Protein AF-A0A7Y1TLQ3-F1 (afdb_monomer_lite)

Structure (mmCIF, N/CA/C/O backbone):
data_AF-A0A7Y1TLQ3-F1
#
_entry.id   AF-A0A7Y1TLQ3-F1
#
loop_
_atom_site.group_PDB
_atom_site.id
_atom_site.type_symbol
_atom_site.label_atom_id
_atom_site.label_alt_id
_atom_site.label_comp_id
_atom_site.label_asym_id
_atom_site.label_entity_id
_atom_site.label_seq_id
_atom_site.pdbx_PDB_ins_code
_atom_site.Cartn_x
_atom_site.Cartn_y
_atom_site.Cartn_z
_atom_site.occupancy
_atom_site.B_iso_or_equiv
_atom_site.auth_seq_id
_atom_site.auth_comp_id
_atom_site.auth_asym_id
_atom_site.auth_atom_id
_atom_site.pdbx_PDB_model_num
ATOM 1 N N . VAL A 1 1 ? -4.484 9.899 1.818 1.00 68.38 1 VAL A N 1
ATOM 2 C CA . VAL A 1 1 ? -4.545 8.449 1.494 1.00 68.38 1 VAL A CA 1
ATOM 3 C C . VAL A 1 1 ? -5.995 8.052 1.314 1.00 68.38 1 VAL A C 1
ATOM 5 O O . VAL A 1 1 ? -6.793 8.343 2.186 1.00 68.38 1 VAL A O 1
ATOM 8 N N . TYR A 1 2 ? -6.352 7.409 0.211 1.00 75.75 2 TYR A N 1
ATOM 9 C CA . TYR A 1 2 ? -7.720 6.937 -0.015 1.00 75.75 2 TYR A CA 1
ATOM 10 C C . TYR A 1 2 ? -7.682 5.437 -0.271 1.00 75.75 2 TYR A C 1
ATOM 12 O O . TYR A 1 2 ? -6.856 4.992 -1.067 1.00 75.75 2 TYR A O 1
ATOM 20 N N . VAL A 1 3 ? -8.547 4.684 0.408 1.00 78.56 3 VAL A N 1
ATOM 21 C CA . VAL A 1 3 ? -8.718 3.237 0.231 1.00 78.56 3 VAL A CA 1
ATOM 22 C C . VAL A 1 3 ? -10.202 2.970 0.041 1.00 78.56 3 VAL A C 1
ATOM 24 O O . VAL A 1 3 ? -11.015 3.425 0.843 1.00 78.56 3 VAL A O 1
ATOM 27 N N . GLU A 1 4 ? -10.553 2.257 -1.020 1.00 82.94 4 GLU A N 1
ATOM 28 C CA . GLU A 1 4 ? -11.939 2.017 -1.409 1.00 82.94 4 GLU A CA 1
ATOM 29 C C . GLU A 1 4 ? -12.093 0.630 -2.038 1.00 82.94 4 GLU A C 1
ATOM 31 O O . GLU A 1 4 ? -11.136 0.064 -2.569 1.00 82.94 4 GLU A O 1
ATOM 36 N N . PHE A 1 5 ? -13.296 0.064 -1.958 1.00 80.38 5 PHE A N 1
ATOM 37 C CA . PHE A 1 5 ? -13.626 -1.196 -2.613 1.00 80.38 5 PHE A CA 1
ATOM 38 C C . PHE A 1 5 ? -14.416 -0.903 -3.890 1.00 80.38 5 PHE A C 1
ATOM 40 O O . PHE A 1 5 ? -15.557 -0.453 -3.820 1.00 80.38 5 PHE A O 1
ATOM 47 N N . ILE A 1 6 ? -13.800 -1.136 -5.048 1.00 84.75 6 ILE A N 1
ATOM 48 C CA . ILE A 1 6 ? -14.340 -0.795 -6.370 1.00 84.75 6 ILE A CA 1
ATOM 49 C C . ILE A 1 6 ? -14.402 -2.081 -7.200 1.00 84.75 6 ILE A C 1
ATOM 51 O O . ILE A 1 6 ? -13.398 -2.783 -7.331 1.00 84.75 6 ILE A O 1
ATOM 55 N N . ASP A 1 7 ? -15.585 -2.416 -7.723 1.00 85.44 7 ASP A N 1
ATOM 56 C CA . ASP A 1 7 ? -15.833 -3.575 -8.600 1.00 85.44 7 ASP A CA 1
ATOM 57 C C . ASP A 1 7 ? -15.253 -4.914 -8.100 1.00 85.44 7 ASP A C 1
ATOM 59 O O . ASP A 1 7 ? -14.707 -5.709 -8.861 1.00 85.44 7 ASP A O 1
ATOM 6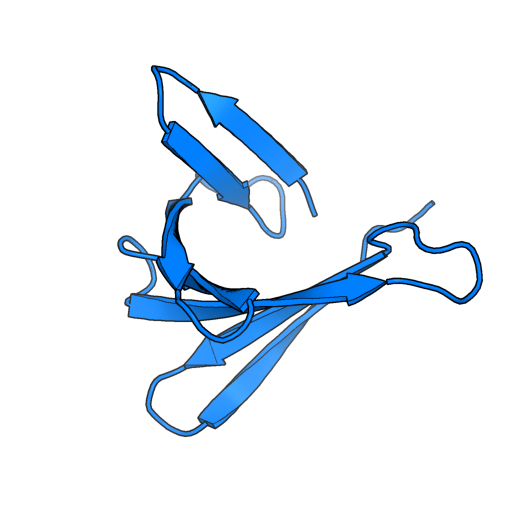3 N N . GLY A 1 8 ? -15.361 -5.184 -6.795 1.00 84.75 8 GLY A N 1
ATOM 64 C CA . GLY A 1 8 ? -14.870 -6.437 -6.206 1.00 84.75 8 GLY A CA 1
ATOM 65 C C . GLY A 1 8 ? -13.384 -6.431 -5.835 1.00 84.75 8 GLY A C 1
ATOM 66 O O . GLY A 1 8 ? -12.876 -7.452 -5.373 1.00 84.75 8 GLY A O 1
ATOM 67 N N . SER A 1 9 ? -12.693 -5.302 -6.005 1.00 79.50 9 SER A N 1
ATOM 68 C CA . SER A 1 9 ? -11.262 -5.149 -5.730 1.00 79.50 9 SER A CA 1
ATOM 69 C C . SER A 1 9 ? -10.996 -4.057 -4.695 1.00 79.50 9 SER A C 1
ATOM 71 O O . SER A 1 9 ? -11.660 -3.020 -4.679 1.00 79.50 9 SER A O 1
ATOM 73 N N . MET A 1 10 ? -10.001 -4.273 -3.830 1.00 85.00 10 MET A N 1
ATOM 74 C CA . MET A 1 10 ? -9.489 -3.206 -2.972 1.00 85.00 10 MET A CA 1
ATOM 75 C C . MET A 1 10 ? -8.562 -2.318 -3.795 1.00 85.00 10 MET A C 1
ATOM 77 O O . MET A 1 10 ? -7.626 -2.811 -4.423 1.00 85.00 10 MET A O 1
ATOM 81 N N . GLN A 1 11 ? -8.807 -1.012 -3.777 1.00 83.06 11 GLN A N 1
ATOM 82 C CA . GLN A 1 11 ? -7.986 -0.043 -4.484 1.00 83.06 11 GLN A CA 1
ATOM 83 C C . GLN A 1 11 ? -7.537 1.085 -3.560 1.00 83.06 11 GLN A C 1
ATOM 85 O O . GLN A 1 11 ? -8.249 1.462 -2.629 1.00 83.06 11 GLN A O 1
ATOM 90 N N . ALA A 1 12 ? -6.356 1.647 -3.824 1.00 82.00 12 ALA A N 1
ATOM 91 C CA . ALA A 1 12 ? -5.848 2.786 -3.066 1.00 82.00 12 ALA A CA 1
ATOM 92 C C . ALA A 1 12 ? -5.124 3.821 -3.929 1.00 82.00 12 ALA A C 1
ATOM 94 O O . ALA A 1 12 ? -4.579 3.505 -4.988 1.00 82.00 12 ALA A O 1
ATOM 95 N N . ARG A 1 13 ? -5.080 5.060 -3.433 1.00 78.00 13 ARG A N 1
ATOM 96 C CA . ARG A 1 13 ? -4.269 6.153 -3.987 1.00 78.00 13 ARG A CA 1
ATOM 97 C C . ARG A 1 13 ? -3.690 7.036 -2.885 1.00 78.00 13 ARG A C 1
ATOM 99 O O . ARG A 1 13 ? -4.306 7.258 -1.838 1.00 78.00 13 ARG A O 1
ATOM 106 N N . ALA A 1 14 ? -2.483 7.547 -3.116 1.00 67.31 14 ALA A N 1
ATOM 107 C CA . ALA A 1 14 ? -1.795 8.417 -2.161 1.00 67.31 14 ALA A CA 1
ATOM 108 C C . ALA A 1 14 ? -2.316 9.864 -2.194 1.00 67.31 14 ALA A C 1
ATOM 110 O O . ALA A 1 14 ? -2.345 10.525 -1.160 1.00 67.31 14 ALA A O 1
ATOM 111 N N . ASN A 1 15 ? -2.760 10.322 -3.363 1.00 68.88 15 ASN A N 1
ATOM 112 C CA . ASN A 1 15 ? -3.181 11.688 -3.673 1.00 68.88 15 ASN A CA 1
ATOM 113 C C . ASN A 1 15 ? -4.370 11.664 -4.657 1.00 68.88 15 ASN A C 1
ATOM 115 O O . ASN A 1 15 ? -5.009 10.628 -4.818 1.00 68.88 15 ASN A O 1
ATOM 119 N N . GLU A 1 16 ? -4.655 12.776 -5.342 1.00 65.31 16 GLU A N 1
ATOM 120 C CA . GLU A 1 16 ? -5.704 12.868 -6.376 1.00 65.31 16 GLU A CA 1
ATOM 121 C C . GLU A 1 16 ? -5.409 12.068 -7.662 1.00 65.31 16 GLU A C 1
ATOM 123 O O . GLU A 1 16 ? -6.185 12.120 -8.614 1.00 65.31 16 GLU A O 1
ATOM 128 N N . GLY A 1 17 ? -4.313 11.305 -7.697 1.00 70.62 17 GLY A N 1
ATOM 129 C CA . GLY A 1 17 ? -3.960 10.427 -8.806 1.00 70.62 17 GLY A CA 1
ATOM 130 C C . GLY A 1 17 ? -4.920 9.248 -9.002 1.00 70.62 17 GLY A C 1
ATOM 131 O O . GLY A 1 17 ? -5.973 9.131 -8.368 1.00 70.62 17 GLY A O 1
ATOM 132 N N . GLY A 1 18 ? -4.540 8.357 -9.918 1.00 76.69 18 GLY A N 1
ATOM 133 C CA . GLY A 1 18 ? -5.302 7.147 -10.220 1.00 76.69 18 GLY A CA 1
ATOM 134 C C . GLY A 1 18 ? -5.282 6.135 -9.074 1.00 76.69 18 GLY A C 1
ATOM 135 O O . GLY A 1 18 ? -4.292 6.013 -8.349 1.00 76.69 18 GLY A O 1
ATOM 136 N N . TYR A 1 19 ? -6.376 5.390 -8.933 1.00 79.94 19 TYR A N 1
ATOM 137 C CA . TYR A 1 19 ? -6.442 4.248 -8.029 1.00 79.94 19 TYR A CA 1
ATOM 138 C C . TYR A 1 19 ? -5.568 3.094 -8.539 1.00 79.94 19 TYR A C 1
ATOM 140 O O . TYR A 1 19 ? -5.436 2.869 -9.743 1.00 79.94 19 TYR A O 1
ATOM 148 N N . SER A 1 20 ? -4.949 2.373 -7.607 1.00 82.81 20 SER A N 1
ATOM 149 C CA . SER A 1 20 ? -4.190 1.153 -7.879 1.00 82.81 20 SER A CA 1
ATOM 150 C C . SER A 1 20 ? -4.863 -0.043 -7.226 1.00 82.81 20 SER A C 1
ATOM 152 O O . SER A 1 20 ? -5.173 0.015 -6.036 1.00 82.81 20 SER A O 1
ATOM 154 N N . GLU A 1 21 ? -5.034 -1.127 -7.981 1.00 86.75 21 GLU A N 1
ATOM 155 C CA . GLU A 1 21 ? -5.502 -2.408 -7.447 1.00 86.75 21 GLU A CA 1
ATOM 156 C C . GLU A 1 21 ? -4.480 -2.970 -6.451 1.00 86.75 21 GLU A C 1
ATOM 158 O O . GLU A 1 21 ? -3.283 -3.064 -6.752 1.00 86.75 21 GLU A O 1
ATOM 163 N N . LEU A 1 22 ? -4.971 -3.353 -5.273 1.00 90.25 22 LEU A N 1
ATOM 164 C CA . LEU A 1 22 ? -4.192 -3.928 -4.189 1.00 90.25 22 LEU A CA 1
ATOM 165 C C . LEU A 1 22 ? -4.504 -5.412 -4.021 1.00 90.25 22 LEU A C 1
ATOM 167 O O . LEU A 1 22 ? -5.648 -5.807 -3.801 1.00 90.25 22 LEU A O 1
ATOM 171 N N . VAL A 1 23 ? -3.455 -6.230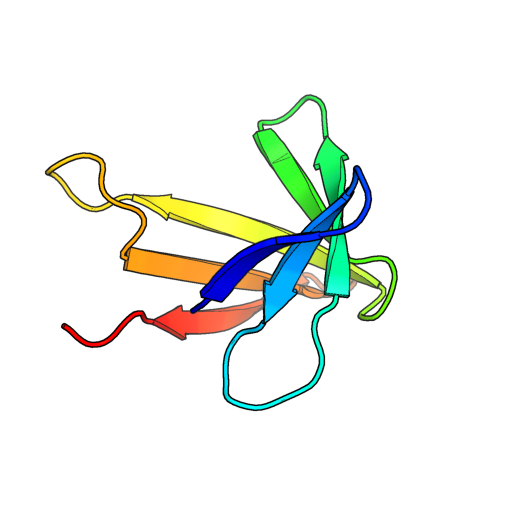 -4.045 1.00 91.25 23 VAL A N 1
ATOM 172 C CA . VAL A 1 23 ? -3.531 -7.658 -3.731 1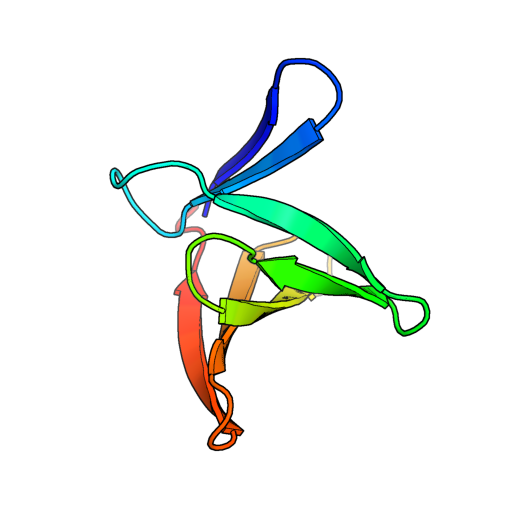.00 91.25 23 VAL A CA 1
ATOM 173 C C . VAL A 1 23 ? -3.054 -7.870 -2.294 1.00 91.25 23 VAL A C 1
ATOM 175 O O . VAL A 1 23 ? -1.912 -7.511 -2.004 1.00 91.25 23 VAL A O 1
ATOM 178 N N . PRO A 1 24 ? -3.872 -8.428 -1.386 1.00 92.31 24 PRO A N 1
ATOM 179 C CA . PRO A 1 24 ? -3.430 -8.724 -0.027 1.00 92.31 24 PRO A CA 1
ATOM 180 C C . PRO A 1 24 ? -2.370 -9.832 -0.026 1.00 92.31 24 PRO A C 1
ATOM 182 O O . PRO A 1 24 ? -2.459 -10.791 -0.794 1.00 92.31 24 PRO A O 1
ATOM 185 N N . LEU A 1 25 ? -1.380 -9.702 0.853 1.00 92.50 25 LEU A N 1
ATOM 186 C CA . LEU A 1 25 ? -0.336 -10.693 1.100 1.00 92.50 25 LEU A CA 1
ATOM 187 C C . LEU A 1 25 ? -0.537 -11.345 2.475 1.00 92.50 25 LEU A C 1
ATOM 189 O O . LEU A 1 25 ? -1.186 -10.785 3.359 1.00 92.50 25 LEU A O 1
ATOM 193 N N . GLU A 1 26 ? 0.042 -12.530 2.670 1.00 92.38 26 GLU A N 1
ATOM 194 C CA . GLU A 1 26 ? -0.095 -13.301 3.919 1.00 92.38 26 GLU A CA 1
ATOM 195 C C . GLU A 1 26 ? 0.516 -12.598 5.142 1.00 92.38 26 GLU A C 1
ATOM 197 O O . GLU A 1 26 ? 0.091 -12.830 6.271 1.00 92.38 26 GLU A O 1
ATOM 202 N N . ASP A 1 27 ? 1.488 -11.710 4.924 1.00 89.62 27 ASP A N 1
ATOM 203 C CA . ASP A 1 27 ? 2.175 -10.952 5.974 1.00 89.62 27 ASP A CA 1
ATOM 204 C C . ASP A 1 27 ? 1.443 -9.661 6.389 1.00 89.62 27 ASP A C 1
ATOM 206 O O . ASP A 1 27 ? 1.963 -8.877 7.185 1.00 89.62 27 ASP A O 1
ATOM 210 N N . GLY A 1 28 ? 0.238 -9.430 5.858 1.00 87.25 28 GLY A N 1
ATOM 211 C CA . GLY A 1 28 ? -0.589 -8.262 6.156 1.00 87.25 28 GLY A CA 1
ATOM 212 C C . GLY A 1 28 ? -0.265 -7.016 5.326 1.00 87.25 28 GLY A C 1
ATOM 213 O O . GLY A 1 28 ? -0.954 -6.004 5.476 1.00 87.25 28 GLY A O 1
ATOM 214 N N . ARG A 1 29 ? 0.737 -7.071 4.439 1.00 91.62 29 ARG A N 1
ATOM 215 C CA . ARG A 1 29 ? 0.980 -6.029 3.429 1.00 91.62 29 ARG A CA 1
ATOM 216 C C . ARG A 1 29 ? 0.090 -6.240 2.207 1.00 91.62 29 ARG A C 1
ATOM 218 O O . ARG A 1 29 ? -0.584 -7.258 2.059 1.00 91.62 29 ARG A O 1
ATOM 225 N N . PHE A 1 30 ? 0.121 -5.276 1.297 1.00 92.62 30 PHE A N 1
ATOM 226 C CA . PHE A 1 30 ? -0.512 -5.381 -0.012 1.00 92.62 30 PHE A CA 1
ATOM 227 C C . PHE A 1 30 ? 0.524 -5.212 -1.120 1.00 92.62 30 PHE A C 1
ATOM 229 O O . PHE A 1 30 ? 1.557 -4.577 -0.928 1.00 92.62 30 PHE A O 1
ATOM 236 N N . PHE A 1 31 ? 0.239 -5.744 -2.300 1.00 92.19 31 PHE A N 1
ATOM 237 C CA . PHE A 1 31 ? 0.999 -5.487 -3.515 1.00 92.19 31 PHE A CA 1
ATOM 238 C C . PHE A 1 31 ? 0.161 -4.651 -4.484 1.00 92.19 31 PHE A C 1
ATOM 240 O O . PHE A 1 31 ? -0.944 -5.048 -4.854 1.00 92.19 31 PHE A O 1
ATOM 247 N N . SER A 1 32 ? 0.691 -3.501 -4.903 1.00 88.94 32 SER A N 1
ATOM 248 C CA . SER A 1 32 ? 0.104 -2.676 -5.957 1.00 88.94 32 SER A CA 1
ATOM 249 C C . SER A 1 32 ? 0.541 -3.196 -7.320 1.00 88.94 32 SER A C 1
ATOM 251 O O . SER A 1 32 ? 1.721 -3.120 -7.670 1.00 88.94 32 SER A O 1
ATOM 253 N N . ARG A 1 33 ? -0.414 -3.680 -8.120 1.00 85.88 33 ARG A N 1
ATOM 254 C CA . ARG A 1 33 ? -0.137 -4.140 -9.493 1.00 85.88 33 ARG A CA 1
ATOM 255 C C . ARG A 1 33 ? 0.232 -3.000 -10.432 1.00 85.88 33 ARG A C 1
ATOM 257 O O . ARG A 1 33 ? 1.003 -3.201 -11.363 1.00 85.88 33 ARG A O 1
ATOM 264 N N . THR A 1 34 ? -0.309 -1.812 -10.181 1.00 84.88 34 THR A N 1
ATOM 265 C CA . THR A 1 34 ? -0.069 -0.634 -11.015 1.00 84.88 34 THR A CA 1
ATOM 266 C C . THR A 1 34 ? 1.324 -0.061 -10.781 1.00 84.88 34 THR A C 1
ATOM 268 O O . THR A 1 34 ? 2.018 0.257 -11.743 1.00 84.88 34 THR A O 1
ATOM 271 N N . LEU A 1 35 ? 1.748 0.072 -9.517 1.00 82.88 35 LEU A N 1
ATOM 272 C CA . LEU A 1 35 ? 3.049 0.671 -9.194 1.00 82.88 35 LEU A CA 1
ATOM 273 C C . LEU A 1 35 ? 4.171 -0.357 -9.016 1.00 82.88 35 LEU A C 1
ATOM 275 O O . LEU A 1 35 ? 5.313 0.043 -8.810 1.00 82.88 35 LEU A O 1
ATOM 279 N N . TYR A 1 36 ? 3.861 -1.656 -9.087 1.00 86.88 36 TYR A N 1
ATOM 280 C CA . TYR A 1 36 ? 4.806 -2.747 -8.826 1.00 86.88 36 TYR A CA 1
ATOM 281 C C . TYR A 1 36 ? 5.573 -2.540 -7.510 1.00 86.88 36 TYR A C 1
ATOM 283 O O . TYR A 1 36 ? 6.800 -2.631 -7.458 1.00 86.88 36 TYR A O 1
ATOM 291 N N . ALA A 1 37 ? 4.827 -2.216 -6.453 1.00 89.50 37 ALA A N 1
ATOM 292 C CA . ALA A 1 37 ? 5.348 -1.834 -5.144 1.00 89.50 37 ALA A CA 1
ATOM 293 C C . ALA A 1 37 ? 4.523 -2.468 -4.019 1.00 89.50 37 ALA A C 1
ATOM 295 O O . ALA A 1 37 ? 3.331 -2.744 -4.186 1.00 89.50 37 ALA A O 1
ATOM 296 N N . TYR A 1 38 ? 5.147 -2.662 -2.859 1.00 92.62 38 TYR A N 1
ATOM 297 C CA . TYR A 1 38 ? 4.456 -3.106 -1.652 1.00 92.62 38 TYR A CA 1
ATOM 298 C C . TYR A 1 38 ? 3.834 -1.918 -0.927 1.00 92.62 38 TYR A C 1
ATOM 300 O O . TYR A 1 38 ? 4.421 -0.838 -0.878 1.00 92.62 38 TYR A O 1
ATOM 308 N N . ILE A 1 39 ? 2.666 -2.136 -0.335 1.00 91.44 39 ILE A N 1
ATOM 309 C CA . ILE A 1 39 ? 1.922 -1.155 0.445 1.00 91.44 39 ILE A CA 1
ATOM 310 C C . ILE A 1 39 ? 1.786 -1.664 1.867 1.00 91.44 39 ILE A C 1
ATOM 312 O O . ILE A 1 39 ? 1.305 -2.774 2.100 1.00 91.44 39 ILE A O 1
ATOM 316 N N . ASP A 1 40 ? 2.195 -0.833 2.814 1.00 92.56 40 ASP A N 1
ATOM 317 C CA . ASP A 1 40 ? 2.071 -1.099 4.240 1.00 92.56 40 ASP A CA 1
ATOM 318 C C . ASP A 1 40 ? 1.266 0.034 4.885 1.00 92.56 40 ASP A C 1
ATOM 320 O O . ASP A 1 40 ? 1.675 1.200 4.884 1.00 92.56 40 ASP A O 1
ATOM 324 N N . PHE A 1 41 ? 0.078 -0.308 5.379 1.00 89.62 41 PHE A N 1
ATOM 325 C CA . PHE A 1 41 ? -0.802 0.628 6.064 1.00 89.62 41 PHE A CA 1
ATOM 326 C C . PHE A 1 41 ? -0.446 0.668 7.545 1.00 89.62 41 PHE A C 1
ATOM 328 O O . PHE A 1 41 ? -0.605 -0.317 8.270 1.00 89.62 41 PHE A O 1
ATOM 335 N N . LYS A 1 42 ? 0.005 1.831 8.007 1.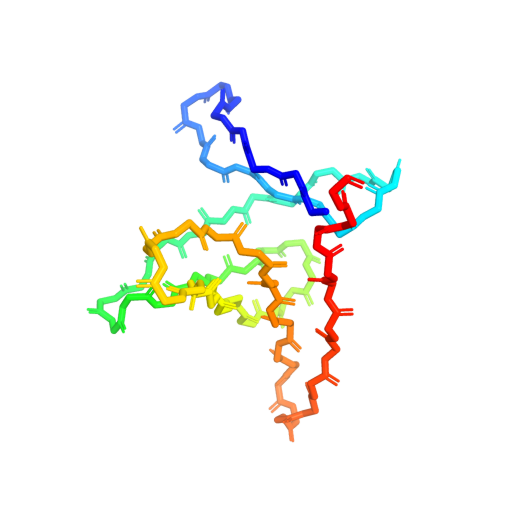00 89.81 42 LYS A N 1
ATOM 336 C CA . LYS A 1 42 ? 0.298 2.079 9.414 1.00 89.81 42 LYS A CA 1
ATOM 337 C C . LYS A 1 42 ? -0.911 2.695 10.093 1.00 89.81 42 LYS A C 1
ATOM 339 O O . LYS A 1 42 ? -1.640 3.491 9.504 1.00 89.81 42 LYS A O 1
ATOM 344 N N . LYS A 1 43 ? -1.124 2.242 11.323 1.00 87.50 43 LYS A N 1
ATOM 345 C CA . LYS A 1 43 ? -2.199 2.691 12.194 1.00 87.50 43 LYS A CA 1
ATOM 346 C C . LYS A 1 43 ? -1.622 3.582 13.285 1.00 87.50 43 LYS A C 1
ATOM 348 O O . LYS A 1 43 ? -0.533 3.290 13.781 1.00 87.50 43 LYS A O 1
ATOM 353 N N . ASP A 1 44 ? -2.374 4.603 13.670 1.00 86.81 44 ASP A N 1
ATOM 354 C CA . ASP A 1 44 ? -2.095 5.410 14.851 1.00 86.81 44 ASP A CA 1
ATOM 355 C C . ASP A 1 44 ? -2.380 4.630 16.150 1.00 86.81 44 ASP A C 1
ATOM 357 O O . ASP A 1 44 ? -2.841 3.483 16.138 1.00 86.81 44 ASP A O 1
ATOM 361 N N . GLU A 1 45 ? -2.124 5.262 17.299 1.00 89.75 45 GLU A N 1
ATOM 362 C CA . GLU A 1 45 ? -2.378 4.678 18.626 1.00 89.75 45 GLU A CA 1
ATOM 363 C C . GLU A 1 45 ? -3.860 4.330 18.865 1.00 89.75 45 GLU A C 1
ATOM 365 O O . GLU A 1 45 ? -4.172 3.498 19.715 1.00 89.75 45 GLU A O 1
ATOM 370 N N . SER A 1 46 ? -4.778 4.933 18.103 1.00 87.56 46 SER A N 1
ATOM 371 C CA . SER A 1 46 ? -6.217 4.649 18.154 1.00 87.56 46 SER A CA 1
ATOM 372 C C . SER A 1 46 ? -6.631 3.511 17.209 1.00 87.56 46 SER A C 1
ATOM 374 O O . SER A 1 46 ? -7.800 3.127 17.179 1.00 87.56 46 SER A O 1
ATOM 376 N N . GLY A 1 47 ? -5.690 2.949 16.441 1.00 84.44 47 GLY A N 1
ATOM 377 C CA . GLY A 1 47 ? -5.930 1.875 15.480 1.00 84.44 47 GLY A CA 1
ATOM 378 C C . GLY A 1 47 ? -6.433 2.350 14.112 1.00 84.44 47 GLY A C 1
ATOM 379 O O . GLY A 1 47 ? -6.788 1.510 13.278 1.00 84.44 47 GLY A O 1
ATOM 380 N N . PHE A 1 48 ? -6.461 3.661 13.863 1.00 85.06 48 PHE A N 1
ATOM 381 C CA . PHE A 1 48 ? -6.910 4.248 12.605 1.00 85.06 48 PHE A CA 1
ATOM 382 C C . PHE A 1 48 ? -5.753 4.337 11.603 1.00 85.06 48 PHE A C 1
ATOM 384 O O . PHE A 1 48 ? -4.646 4.703 11.978 1.00 85.06 48 PHE A O 1
ATOM 391 N N . ILE A 1 49 ? -5.992 4.005 10.328 1.00 84.38 49 ILE A N 1
ATOM 392 C CA . ILE A 1 49 ? -4.956 4.087 9.285 1.00 84.38 49 ILE A CA 1
ATOM 393 C C . ILE A 1 49 ? -4.703 5.556 8.939 1.00 84.38 49 ILE A C 1
ATOM 395 O O . ILE A 1 49 ? -5.473 6.165 8.199 1.00 84.38 49 ILE A O 1
ATOM 399 N N . ASP A 1 50 ? -3.611 6.115 9.448 1.00 85.19 50 ASP A N 1
ATOM 400 C CA . ASP A 1 50 ? -3.208 7.504 9.222 1.00 85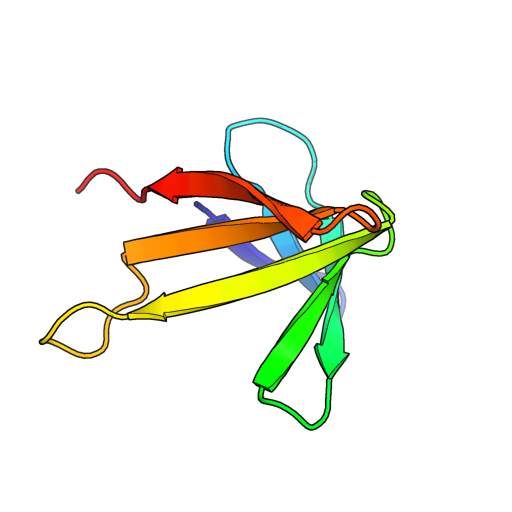.19 50 ASP A CA 1
ATOM 401 C C . ASP A 1 50 ? -2.041 7.634 8.231 1.00 85.19 50 ASP A C 1
ATOM 403 O O . ASP A 1 50 ? -1.780 8.720 7.709 1.00 85.19 50 ASP A O 1
ATOM 407 N N . LYS A 1 51 ? -1.357 6.527 7.918 1.00 85.44 51 LYS A N 1
ATOM 408 C CA . LYS A 1 51 ? -0.203 6.517 7.019 1.00 85.44 51 LYS A CA 1
ATOM 409 C C . LYS A 1 51 ? -0.199 5.296 6.103 1.00 85.44 51 LYS A C 1
ATOM 411 O O . LYS A 1 51 ? -0.492 4.171 6.500 1.00 85.44 51 LYS A O 1
ATOM 416 N N . MET A 1 52 ? 0.193 5.523 4.856 1.00 88.69 52 MET A N 1
ATOM 417 C CA . MET A 1 52 ? 0.446 4.500 3.847 1.00 88.69 52 MET A CA 1
ATOM 418 C C . MET A 1 52 ? 1.899 4.596 3.388 1.00 88.69 52 MET A C 1
ATOM 420 O O . MET A 1 52 ? 2.343 5.658 2.956 1.00 88.69 52 MET A O 1
ATOM 424 N N . LEU A 1 53 ? 2.628 3.485 3.458 1.00 90.56 53 LEU A N 1
ATOM 425 C CA . LEU A 1 53 ? 3.998 3.373 2.969 1.00 90.56 53 LEU A CA 1
ATOM 426 C C . LEU A 1 53 ? 4.012 2.622 1.642 1.00 90.56 53 LEU A C 1
ATOM 428 O O . LEU A 1 53 ? 3.564 1.481 1.582 1.00 90.56 53 LEU A O 1
ATOM 432 N N . TRP A 1 54 ? 4.567 3.240 0.606 1.00 89.19 54 TRP A N 1
ATOM 433 C CA . TRP A 1 54 ? 4.914 2.574 -0.646 1.00 89.19 54 TRP A CA 1
ATOM 434 C C . TRP A 1 54 ? 6.365 2.142 -0.577 1.00 89.19 54 TRP A C 1
ATOM 436 O O . TRP A 1 54 ? 7.232 2.982 -0.362 1.00 89.19 54 TRP A O 1
ATOM 446 N N . ILE A 1 55 ? 6.632 0.861 -0.779 1.00 91.62 55 ILE A N 1
ATOM 447 C CA . ILE A 1 55 ? 7.971 0.284 -0.731 1.00 91.62 55 ILE A CA 1
ATOM 448 C C . ILE A 1 55 ? 8.266 -0.273 -2.119 1.00 91.62 55 ILE A C 1
ATOM 450 O O . ILE A 1 55 ? 7.626 -1.234 -2.556 1.00 91.62 55 ILE A O 1
ATOM 454 N N . ASN A 1 56 ? 9.191 0.358 -2.839 1.00 88.19 56 ASN A N 1
ATOM 455 C CA . ASN A 1 56 ? 9.578 -0.115 -4.165 1.00 88.19 56 ASN A CA 1
ATOM 456 C C . ASN A 1 56 ? 10.452 -1.386 -4.065 1.00 88.19 56 ASN A C 1
ATOM 458 O O . ASN A 1 56 ? 10.849 -1.805 -2.976 1.00 88.19 56 ASN A O 1
ATOM 462 N N . ASN A 1 57 ? 10.783 -1.997 -5.205 1.00 84.62 57 ASN A N 1
ATOM 463 C CA . ASN A 1 57 ? 11.588 -3.227 -5.238 1.00 84.62 57 ASN A CA 1
ATOM 464 C C . ASN A 1 57 ? 13.029 -3.056 -4.725 1.00 84.62 57 ASN A C 1
ATOM 466 O O . ASN A 1 57 ? 13.660 -4.047 -4.366 1.00 84.62 57 ASN A O 1
ATOM 470 N N . ASP A 1 58 ? 13.529 -1.821 -4.646 1.00 89.19 58 ASP A N 1
ATOM 471 C CA . ASP A 1 58 ? 14.849 -1.500 -4.093 1.00 89.19 58 ASP A CA 1
ATOM 472 C C . ASP A 1 58 ? 14.807 -1.280 -2.568 1.00 89.19 58 ASP A C 1
ATOM 474 O O . ASP A 1 58 ? 15.839 -1.042 -1.944 1.00 89.19 58 ASP A O 1
ATOM 478 N N . GLY A 1 59 ? 13.616 -1.333 -1.959 1.00 87.38 59 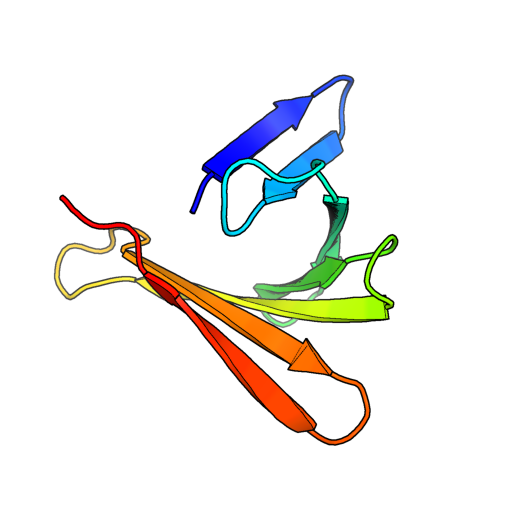GLY A N 1
ATOM 479 C CA . GLY A 1 59 ? 13.399 -1.069 -0.536 1.00 87.38 59 GLY A CA 1
ATOM 480 C C . GLY A 1 59 ? 13.238 0.412 -0.178 1.00 87.38 59 GLY A C 1
ATOM 481 O O . GLY A 1 59 ? 13.114 0.732 1.003 1.00 87.38 59 GLY A O 1
ATOM 482 N N . ASN A 1 60 ? 13.205 1.317 -1.162 1.00 89.38 60 ASN A N 1
ATOM 483 C CA . ASN A 1 60 ? 12.944 2.735 -0.919 1.00 89.38 60 ASN A CA 1
ATOM 484 C C . ASN A 1 60 ? 11.484 2.954 -0.535 1.00 89.38 60 ASN A C 1
ATOM 486 O O . ASN A 1 60 ? 10.580 2.370 -1.141 1.00 89.38 60 ASN A O 1
ATOM 490 N N . THR A 1 61 ? 11.263 3.840 0.434 1.00 90.88 61 THR A N 1
ATOM 491 C CA . THR A 1 61 ? 9.939 4.115 0.984 1.00 90.88 61 THR A CA 1
ATOM 492 C C . THR A 1 61 ? 9.435 5.508 0.611 1.00 90.88 61 THR A C 1
ATOM 494 O O . THR A 1 61 ? 10.172 6.490 0.664 1.00 90.88 61 THR A O 1
ATOM 497 N N . PHE A 1 62 ? 8.151 5.600 0.260 1.00 87.69 62 PHE A N 1
ATOM 498 C CA . PHE A 1 62 ? 7.430 6.860 0.082 1.00 87.69 62 PHE A CA 1
ATOM 499 C C . PHE A 1 62 ? 6.204 6.878 0.985 1.00 87.69 62 PHE A C 1
ATOM 501 O O . PHE A 1 62 ? 5.401 5.942 0.976 1.00 87.69 62 PHE A O 1
ATOM 508 N N . GLU A 1 63 ? 6.050 7.948 1.758 1.00 88.44 63 GLU A N 1
ATOM 509 C CA . GLU A 1 63 ? 4.954 8.074 2.712 1.00 88.44 63 GLU A CA 1
ATOM 510 C C . GLU A 1 63 ? 3.817 8.914 2.130 1.00 88.44 63 GLU A C 1
ATOM 512 O O . GLU A 1 63 ? 4.020 10.037 1.672 1.00 88.44 63 GLU A O 1
ATOM 517 N N . GLY A 1 64 ? 2.602 8.376 2.182 1.00 83.50 64 GLY A N 1
ATOM 518 C CA . GLY A 1 64 ? 1.374 9.151 2.088 1.00 83.50 64 GLY A CA 1
ATOM 519 C C . GLY A 1 64 ? 0.758 9.261 3.475 1.00 83.50 64 GLY A C 1
ATOM 520 O O . GLY A 1 64 ? 0.403 8.241 4.062 1.00 83.50 64 GLY A O 1
ATOM 521 N N . ILE A 1 65 ? 0.620 10.477 3.994 1.00 81.19 65 ILE A N 1
ATOM 522 C CA . ILE A 1 65 ? -0.061 10.742 5.267 1.00 81.19 65 ILE A CA 1
ATOM 523 C C . ILE A 1 65 ? -1.512 11.123 4.959 1.00 81.19 65 ILE A C 1
ATOM 525 O O . ILE A 1 65 ? -1.797 11.788 3.959 1.00 81.19 65 ILE A O 1
ATOM 529 N N . LEU A 1 66 ? -2.453 10.649 5.768 1.00 74.94 66 LEU A N 1
ATOM 530 C CA . LEU A 1 66 ? -3.804 11.186 5.779 1.00 74.94 66 LEU A CA 1
ATOM 531 C C . LEU A 1 66 ? -3.815 12.423 6.683 1.00 74.94 66 LEU A C 1
ATOM 533 O O . LEU A 1 66 ? -3.809 12.294 7.905 1.00 74.94 66 LEU A O 1
ATOM 537 N N . GLU A 1 67 ? -3.792 13.615 6.087 1.00 64.12 67 GLU A N 1
ATOM 538 C CA . GLU A 1 67 ? -4.022 14.849 6.844 1.00 64.12 67 GLU A CA 1
ATOM 539 C C . GLU A 1 67 ? -5.479 14.866 7.341 1.00 64.12 67 GLU A C 1
ATOM 541 O O . GLU A 1 67 ? -6.395 14.541 6.580 1.00 64.12 67 GLU A O 1
ATOM 546 N N . LYS A 1 68 ? -5.662 15.146 8.638 1.00 58.69 68 LYS A N 1
ATOM 547 C CA . LYS A 1 68 ? -6.966 15.184 9.322 1.00 58.69 68 LYS A CA 1
ATOM 548 C C . LYS A 1 68 ? -7.720 16.476 9.035 1.00 58.69 68 LYS A C 1
ATOM 550 O O . LYS A 1 68 ? -7.060 17.537 8.997 1.00 58.69 68 LYS A O 1
#

Sequence (68 aa):
VYVEFIDGSMQARANEGGYSELVPLEDGRFFSRTLYAYIDFKKDESGFIDKMLWINNDGNTFEGILEK

pLDDT: mean 84.39, std 7.59, range [58.69, 92.62]

Foldseek 3Di:
DDWDQDPNFIWDDLDPDDIFTWDADPVRWTATPVQRWIWDFDADPVRHRQWIWTQHPVRDIDIRGNDD

Radius of gyration: 11.5 Å; chains: 1; bounding box: 31×28×30 Å

Secondary structure (DSSP, 8-state):
-EEEEETTEEEEESSSS--EEEEE-TTS-EEETTTTEEEEEEE-TTS-EEEEEEE-TT--EEEEE---